Protein AF-A0A9Q3H2I8-F1 (afdb_monomer_lite)

Structure (mmCIF, N/CA/C/O backbone):
data_AF-A0A9Q3H2I8-F1
#
_entry.id   AF-A0A9Q3H2I8-F1
#
loop_
_atom_site.group_PDB
_atom_site.id
_atom_site.type_symbol
_atom_site.label_atom_id
_atom_site.label_alt_id
_atom_site.label_comp_id
_atom_site.label_asym_id
_atom_site.label_entity_id
_atom_site.label_seq_id
_atom_site.pdbx_PDB_ins_code
_atom_site.Cartn_x
_atom_site.Cartn_y
_atom_site.Cartn_z
_atom_site.occupancy
_atom_site.B_iso_or_equiv
_atom_site.auth_seq_id
_atom_site.auth_comp_id
_atom_site.auth_asym_id
_atom_site.auth_atom_id
_atom_site.pdbx_PDB_model_num
ATOM 1 N N . MET A 1 1 ? 16.530 -16.478 -16.995 1.00 40.41 1 MET A N 1
ATOM 2 C CA . MET A 1 1 ? 15.927 -17.574 -16.212 1.00 40.41 1 MET A CA 1
ATOM 3 C C . MET A 1 1 ? 14.625 -17.008 -15.691 1.00 40.41 1 MET A C 1
ATOM 5 O O . MET A 1 1 ? 14.667 -16.246 -14.736 1.00 40.41 1 MET A O 1
ATOM 9 N N . ASP A 1 2 ? 13.521 -17.253 -16.393 1.00 52.44 2 ASP A N 1
ATOM 10 C CA . ASP A 1 2 ? 12.200 -16.807 -15.948 1.00 52.44 2 ASP A CA 1
ATOM 11 C C . ASP A 1 2 ? 11.850 -17.543 -14.655 1.00 52.44 2 ASP A C 1
ATOM 13 O O . ASP A 1 2 ? 11.851 -18.777 -14.613 1.00 52.44 2 ASP A O 1
ATOM 17 N N . LEU A 1 3 ? 11.641 -16.789 -13.577 1.00 50.12 3 LEU A N 1
ATOM 18 C CA . LEU A 1 3 ? 11.225 -17.362 -12.306 1.00 50.12 3 LEU A CA 1
ATOM 19 C C . LEU A 1 3 ? 9.797 -17.912 -12.460 1.00 50.12 3 LEU A C 1
ATOM 21 O O . LEU A 1 3 ? 8.981 -17.331 -13.179 1.00 50.12 3 LEU A O 1
ATOM 25 N N . PRO A 1 4 ? 9.466 -19.049 -11.826 1.00 55.28 4 PRO A N 1
ATOM 26 C CA . PRO A 1 4 ? 8.125 -19.605 -11.922 1.00 55.28 4 PRO A CA 1
ATOM 27 C C . PRO A 1 4 ? 7.099 -18.640 -11.299 1.00 55.28 4 PRO A C 1
ATOM 29 O O . PRO A 1 4 ? 7.433 -17.925 -10.355 1.00 55.28 4 PRO A O 1
ATOM 32 N N . PRO A 1 5 ? 5.827 -18.649 -11.739 1.00 56.50 5 PRO A N 1
ATOM 33 C CA . PRO A 1 5 ? 4.784 -17.746 -11.241 1.00 56.50 5 PRO A CA 1
ATOM 34 C C . PRO A 1 5 ? 4.629 -17.727 -9.710 1.00 56.50 5 PRO A C 1
ATOM 36 O O . PRO A 1 5 ? 4.273 -16.698 -9.145 1.00 56.50 5 PRO A O 1
ATOM 39 N N . SER A 1 6 ? 4.925 -18.842 -9.027 1.00 56.75 6 SER A N 1
ATOM 40 C CA . SER A 1 6 ? 4.870 -18.914 -7.560 1.00 56.75 6 SER A CA 1
ATOM 41 C C . SER A 1 6 ? 6.025 -18.187 -6.866 1.00 56.75 6 SER A C 1
ATOM 43 O O . SER A 1 6 ? 5.863 -17.751 -5.735 1.00 56.75 6 SER A O 1
ATOM 45 N N . SER A 1 7 ? 7.166 -18.010 -7.540 1.00 58.12 7 SER A N 1
ATOM 46 C CA . SER A 1 7 ? 8.334 -17.306 -6.999 1.00 58.12 7 SER A CA 1
ATOM 47 C C . SER A 1 7 ? 8.095 -15.802 -6.876 1.00 58.12 7 SER A C 1
ATOM 49 O O . SER A 1 7 ? 8.637 -15.193 -5.962 1.00 58.12 7 SER A O 1
ATOM 51 N N . TYR A 1 8 ? 7.272 -15.201 -7.747 1.00 56.91 8 TYR A N 1
ATOM 52 C CA . TYR A 1 8 ? 6.897 -13.786 -7.614 1.00 56.91 8 TYR A CA 1
ATOM 53 C C . TYR A 1 8 ? 6.063 -13.543 -6.363 1.00 56.91 8 TYR A C 1
ATOM 55 O O . TYR A 1 8 ? 6.228 -12.516 -5.719 1.00 56.91 8 TYR A O 1
ATOM 63 N N . HIS A 1 9 ? 5.188 -14.489 -6.007 1.00 59.16 9 HIS A N 1
ATOM 64 C CA . HIS A 1 9 ? 4.403 -14.387 -4.784 1.00 59.16 9 HIS A CA 1
ATOM 65 C C . HIS A 1 9 ? 5.312 -14.416 -3.551 1.00 59.16 9 HIS A C 1
ATOM 67 O O . HIS A 1 9 ? 5.124 -13.585 -2.664 1.00 59.16 9 HIS A O 1
ATOM 73 N N . ASP A 1 10 ? 6.284 -15.326 -3.494 1.00 59.56 10 ASP A N 1
ATOM 74 C CA . ASP A 1 10 ? 7.184 -15.430 -2.339 1.00 59.56 10 ASP A CA 1
ATOM 75 C C . ASP A 1 10 ? 8.057 -14.176 -2.180 1.00 59.56 10 ASP A C 1
ATOM 77 O O . ASP A 1 10 ? 8.143 -13.632 -1.081 1.00 59.56 10 ASP A O 1
ATOM 81 N N . SER A 1 11 ? 8.594 -13.627 -3.274 1.00 62.66 11 SER A N 1
ATOM 82 C CA . SER A 1 11 ? 9.370 -12.378 -3.224 1.00 62.66 11 SER A CA 1
ATOM 83 C C . SER A 1 11 ? 8.528 -11.142 -2.881 1.00 62.66 11 SER A C 1
ATOM 85 O O . SER A 1 11 ? 9.007 -10.250 -2.184 1.00 62.66 11 SER A O 1
ATOM 87 N N . LEU A 1 12 ? 7.267 -11.070 -3.330 1.00 61.94 12 LEU A N 1
ATOM 88 C CA . LEU A 1 12 ? 6.346 -9.997 -2.923 1.00 61.94 12 LEU A CA 1
ATOM 89 C C . LEU A 1 12 ? 6.017 -10.084 -1.427 1.00 61.94 12 LEU A C 1
ATOM 91 O O . LEU A 1 12 ? 5.845 -9.066 -0.762 1.00 61.94 12 LEU A O 1
ATOM 95 N N . LYS A 1 13 ? 5.917 -11.314 -0.914 1.00 62.06 13 LYS A N 1
ATOM 96 C CA . LYS A 1 13 ? 5.562 -11.596 0.472 1.00 62.06 13 LYS A CA 1
ATOM 97 C C . LYS A 1 13 ? 6.696 -11.221 1.424 1.00 62.06 13 LYS A C 1
ATOM 99 O O . LYS A 1 13 ? 6.440 -10.508 2.382 1.00 62.06 13 LYS A O 1
ATOM 104 N N . GLU A 1 14 ? 7.943 -11.568 1.105 1.00 63.25 14 GLU A N 1
ATOM 105 C CA . GLU A 1 14 ? 9.121 -11.159 1.895 1.00 63.25 14 GLU A CA 1
ATOM 106 C C . GLU A 1 14 ? 9.299 -9.633 1.992 1.00 63.25 14 GLU A C 1
ATOM 108 O O . GLU A 1 14 ? 9.754 -9.139 3.019 1.00 63.25 14 GLU A O 1
ATOM 113 N N . LEU A 1 15 ? 8.901 -8.869 0.967 1.00 60.44 15 LEU A N 1
ATOM 114 C CA . LEU A 1 15 ? 8.962 -7.399 0.984 1.00 60.44 15 LEU A CA 1
ATOM 115 C C . LEU A 1 15 ? 7.809 -6.728 1.738 1.00 60.44 15 LEU A C 1
ATOM 117 O O . LEU A 1 15 ? 7.944 -5.588 2.184 1.00 60.44 15 LEU A O 1
ATOM 121 N N . TRP A 1 16 ? 6.681 -7.415 1.900 1.00 59.12 16 TRP A N 1
ATOM 122 C CA . TRP A 1 16 ? 5.543 -6.924 2.678 1.00 59.12 16 TRP A CA 1
ATOM 123 C C . TRP A 1 16 ? 5.487 -7.478 4.104 1.00 59.12 16 TRP A C 1
ATOM 125 O O . TRP A 1 16 ? 4.799 -6.876 4.929 1.00 59.12 16 TRP A O 1
ATOM 135 N N . ASP A 1 17 ? 6.248 -8.529 4.414 1.00 60.75 17 ASP A N 1
ATOM 136 C CA . ASP A 1 17 ? 6.364 -9.149 5.742 1.00 60.75 17 ASP A CA 1
ATOM 137 C C . ASP A 1 17 ? 7.436 -8.491 6.640 1.00 60.75 17 ASP A C 1
ATOM 139 O O . ASP A 1 17 ? 7.704 -8.981 7.737 1.00 60.75 17 ASP A O 1
ATOM 143 N N . GLU A 1 18 ? 8.026 -7.353 6.243 1.00 62.81 18 GLU A N 1
ATOM 144 C CA . GLU A 1 18 ? 8.757 -6.506 7.196 1.00 62.81 18 GLU A CA 1
ATOM 145 C C . GLU A 1 18 ? 7.794 -6.083 8.322 1.00 62.81 18 GLU A C 1
ATOM 147 O O . GLU A 1 18 ? 6.770 -5.436 8.050 1.00 62.81 18 GLU A O 1
ATOM 152 N N . GLU A 1 19 ? 8.109 -6.508 9.556 1.00 63.94 19 GLU A N 1
ATOM 153 C CA . GLU A 1 19 ? 7.300 -6.280 10.758 1.00 63.94 19 GLU A CA 1
ATOM 154 C C . GLU A 1 19 ? 6.954 -4.793 10.883 1.00 63.94 19 GLU A C 1
ATOM 156 O O . GLU A 1 19 ? 7.823 -3.930 10.997 1.00 63.94 19 GLU A O 1
ATOM 161 N N . GLU A 1 20 ? 5.659 -4.501 10.807 1.00 65.12 20 GLU A N 1
ATOM 162 C CA . GLU A 1 20 ? 5.129 -3.149 10.909 1.00 65.12 20 GLU A CA 1
ATOM 163 C C . GLU A 1 20 ? 5.234 -2.688 12.369 1.00 65.12 20 GLU A C 1
ATOM 165 O O . GLU A 1 20 ? 4.824 -3.408 13.285 1.00 65.12 20 GLU A O 1
ATOM 170 N N . GLU A 1 21 ? 5.820 -1.509 12.605 1.00 73.81 21 GLU A N 1
ATOM 171 C CA . GLU A 1 21 ? 6.007 -1.023 13.971 1.00 73.81 21 GLU A CA 1
ATOM 172 C C . GLU A 1 21 ? 4.640 -0.804 14.644 1.00 73.81 21 GLU A C 1
ATOM 174 O O . GLU A 1 21 ? 3.771 -0.123 14.088 1.00 73.81 21 GLU A O 1
ATOM 179 N N . PRO A 1 22 ? 4.427 -1.324 15.867 1.00 76.19 22 PRO A N 1
ATOM 180 C CA . PRO A 1 22 ? 3.120 -1.282 16.524 1.00 76.19 22 PRO A CA 1
ATOM 181 C C . PRO A 1 22 ? 2.607 0.151 16.753 1.00 76.19 22 PRO A C 1
ATOM 183 O O . PRO A 1 22 ? 1.396 0.377 16.786 1.00 76.19 22 PRO A O 1
ATOM 186 N N . GLU A 1 23 ? 3.513 1.127 16.867 1.00 82.88 23 GLU A N 1
ATOM 187 C CA . GLU A 1 23 ? 3.190 2.551 17.016 1.00 82.88 23 GLU A CA 1
ATOM 188 C C . GLU A 1 23 ? 2.602 3.168 15.730 1.00 82.88 23 GLU A C 1
ATOM 190 O O . GLU A 1 23 ? 1.680 3.994 15.790 1.00 82.88 23 GLU A O 1
ATOM 195 N N . GLU A 1 24 ? 3.083 2.745 14.553 1.00 85.25 24 GLU A N 1
ATOM 196 C CA . GLU A 1 24 ? 2.554 3.184 13.255 1.00 85.25 24 GLU A CA 1
ATOM 197 C C . GLU A 1 24 ? 1.130 2.645 13.063 1.00 85.25 24 GLU A C 1
ATOM 199 O O . GLU A 1 24 ? 0.219 3.406 12.725 1.00 85.25 24 GLU A O 1
ATOM 204 N N . ILE A 1 25 ? 0.901 1.370 13.393 1.00 87.12 25 ILE A N 1
ATOM 205 C CA . ILE A 1 25 ? -0.415 0.719 13.285 1.00 87.12 25 ILE A CA 1
ATOM 206 C C . ILE A 1 25 ? -1.456 1.434 14.151 1.00 87.12 25 ILE A C 1
ATOM 208 O O . ILE A 1 25 ? -2.550 1.746 13.672 1.00 87.12 25 ILE A O 1
ATOM 212 N N . GLU A 1 26 ? -1.133 1.741 15.412 1.00 90.75 26 GLU A N 1
ATOM 213 C CA . GLU A 1 26 ? -2.069 2.432 16.309 1.00 90.75 26 GLU A CA 1
ATOM 214 C C . GLU A 1 26 ? -2.441 3.823 15.771 1.00 90.75 26 GLU A C 1
ATOM 216 O O . GLU A 1 26 ? -3.592 4.265 15.872 1.00 90.75 26 GLU A O 1
ATOM 221 N N . THR A 1 27 ? -1.475 4.514 15.167 1.00 92.12 27 THR A N 1
ATOM 222 C CA . THR A 1 27 ? -1.694 5.819 14.537 1.00 92.12 27 THR A CA 1
ATOM 223 C C . THR A 1 27 ? -2.584 5.687 13.303 1.00 92.12 27 THR A C 1
ATOM 225 O O . THR A 1 27 ? -3.556 6.434 13.158 1.00 92.12 27 THR A O 1
ATOM 228 N N . LEU A 1 28 ? -2.320 4.704 12.443 1.00 92.88 28 LEU A N 1
ATOM 229 C CA . LEU A 1 28 ? -3.097 4.461 11.230 1.00 92.88 28 LEU A CA 1
ATOM 230 C C . LEU A 1 28 ? -4.542 4.056 11.542 1.00 92.88 28 LEU A C 1
ATOM 232 O O . LEU A 1 28 ? -5.452 4.556 10.885 1.00 92.88 28 LEU A O 1
ATOM 236 N N . MET A 1 29 ? -4.801 3.263 12.586 1.00 93.38 29 MET A N 1
ATOM 237 C CA . MET A 1 29 ? -6.171 2.912 13.000 1.00 93.38 29 MET A CA 1
ATOM 238 C C . MET A 1 29 ? -7.029 4.132 13.376 1.00 93.38 29 MET A C 1
ATOM 240 O O . MET A 1 29 ? -8.254 4.076 13.250 1.00 93.38 29 MET A O 1
ATOM 244 N N . LYS A 1 30 ? -6.407 5.233 13.823 1.00 95.25 30 LYS A N 1
ATOM 245 C CA . LYS A 1 30 ? -7.099 6.486 14.182 1.00 95.25 30 LYS A CA 1
ATOM 246 C C . LYS A 1 30 ? -7.431 7.352 12.962 1.00 95.25 30 LYS A C 1
ATOM 248 O O . LYS A 1 30 ? -8.381 8.129 13.022 1.00 95.25 30 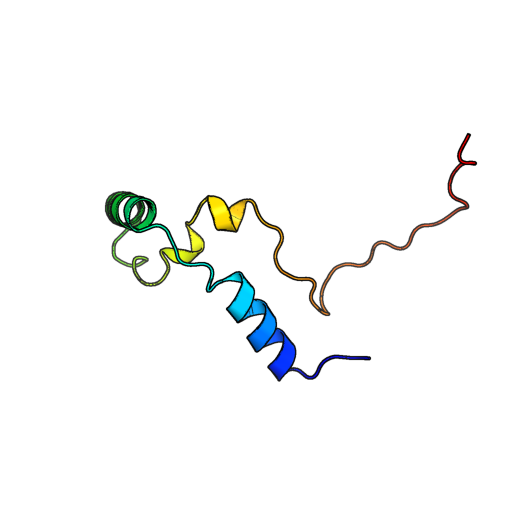LYS A O 1
ATOM 253 N N . VAL A 1 31 ? -6.652 7.243 11.884 1.00 95.19 31 VAL A N 1
ATOM 254 C CA . VAL A 1 31 ? -6.760 8.103 10.689 1.00 95.19 31 VAL A CA 1
ATOM 255 C C . VAL A 1 31 ? -7.490 7.397 9.547 1.00 95.19 31 VAL A C 1
ATOM 257 O O . VAL A 1 31 ? -8.298 8.007 8.845 1.00 95.19 31 VAL A O 1
ATOM 260 N N . VAL A 1 32 ? -7.220 6.107 9.359 1.00 94.56 32 VAL A N 1
ATOM 261 C CA . VAL A 1 32 ? -7.788 5.291 8.288 1.00 94.56 32 VAL A CA 1
ATOM 262 C C . VAL A 1 32 ? -9.212 4.868 8.670 1.00 94.56 32 VAL A C 1
ATOM 264 O O . VAL A 1 32 ? -9.429 4.379 9.783 1.00 94.56 32 VAL A O 1
ATOM 267 N N . PRO A 1 33 ? -10.204 5.011 7.769 1.00 97.00 33 PRO A N 1
ATOM 268 C CA . PRO A 1 33 ? -11.558 4.537 8.028 1.00 97.00 33 PRO A CA 1
ATOM 269 C C . PRO A 1 33 ? -11.595 3.040 8.352 1.00 97.00 33 PRO A C 1
ATOM 271 O O . PRO A 1 33 ? -10.889 2.247 7.730 1.00 97.00 33 PRO A O 1
ATOM 274 N N . SER A 1 34 ? -12.489 2.638 9.261 1.00 95.81 34 SER A N 1
ATOM 275 C CA . SER A 1 34 ? -12.587 1.250 9.744 1.00 95.81 34 SER A CA 1
ATOM 276 C C . SER A 1 34 ? -12.801 0.211 8.641 1.00 95.81 34 SER A C 1
ATOM 278 O O . SER A 1 34 ? -12.299 -0.905 8.741 1.00 95.81 34 SER A O 1
ATOM 280 N N . ALA A 1 35 ? -13.476 0.585 7.550 1.00 96.88 35 ALA A N 1
ATOM 281 C CA . ALA A 1 35 ? -13.655 -0.271 6.376 1.00 96.88 35 ALA A CA 1
ATOM 282 C C . ALA A 1 35 ? -12.327 -0.723 5.735 1.00 96.88 35 ALA A C 1
ATOM 284 O O . ALA A 1 35 ? -12.297 -1.739 5.044 1.00 96.88 35 ALA A O 1
ATOM 285 N N . TYR A 1 36 ? -11.235 0.009 5.975 1.00 94.56 36 TYR A N 1
ATOM 286 C CA . TYR A 1 36 ? -9.913 -0.260 5.415 1.00 94.56 36 TYR A CA 1
ATOM 287 C C . TYR A 1 36 ? -8.904 -0.776 6.446 1.00 94.56 36 TYR A C 1
ATOM 289 O O . TYR A 1 36 ? -7.734 -0.931 6.111 1.00 94.56 36 TYR A O 1
ATOM 297 N N . HIS A 1 37 ? -9.318 -1.092 7.679 1.00 93.38 37 HIS A N 1
ATOM 298 C CA . HIS A 1 37 ? -8.395 -1.590 8.712 1.00 93.38 37 HIS A CA 1
ATOM 299 C C . HIS A 1 37 ? -7.753 -2.946 8.363 1.00 93.38 37 HIS A C 1
ATOM 301 O O . HIS A 1 37 ? -6.672 -3.256 8.844 1.00 93.38 37 HIS A O 1
ATOM 307 N N . ASN A 1 38 ? -8.350 -3.724 7.454 1.00 93.25 38 ASN A N 1
ATOM 308 C CA . ASN A 1 38 ? -7.722 -4.940 6.914 1.00 93.25 38 ASN A CA 1
ATOM 309 C C . ASN A 1 38 ? -6.578 -4.651 5.925 1.00 93.25 38 ASN A C 1
ATOM 311 O O . ASN A 1 38 ? -5.882 -5.571 5.509 1.00 93.25 38 ASN A O 1
ATOM 315 N N . TYR A 1 39 ? -6.407 -3.391 5.526 1.00 90.25 39 TYR A N 1
ATOM 316 C CA . TYR A 1 39 ? -5.412 -2.943 4.558 1.00 90.25 39 TYR A CA 1
ATOM 317 C C . TYR A 1 39 ? -4.453 -1.912 5.162 1.00 90.25 39 TYR A C 1
ATOM 319 O O . TYR A 1 39 ? -3.824 -1.184 4.409 1.00 90.25 39 TYR A O 1
ATOM 327 N N . LEU A 1 40 ? -4.316 -1.813 6.492 1.00 89.38 40 LEU A N 1
ATOM 328 C CA . LEU A 1 40 ? -3.432 -0.806 7.115 1.00 89.38 40 LEU A CA 1
ATOM 329 C C . LEU A 1 40 ? -2.001 -0.859 6.570 1.00 89.38 40 LEU A C 1
ATOM 331 O O . LEU A 1 40 ? -1.418 0.192 6.334 1.00 89.38 40 LEU A O 1
ATOM 335 N N . VAL A 1 41 ? -1.527 -2.058 6.221 1.00 84.88 41 VAL A N 1
ATOM 336 C CA . VAL A 1 41 ? -0.219 -2.289 5.596 1.00 84.88 41 VAL A CA 1
ATOM 337 C C . VAL A 1 41 ? 0.028 -1.459 4.328 1.00 84.88 41 VAL A C 1
ATOM 339 O O . VAL A 1 41 ? 1.171 -1.108 4.043 1.00 84.88 41 VAL A O 1
ATOM 342 N N . VAL A 1 42 ? -1.016 -1.101 3.562 1.00 86.94 42 VAL A N 1
ATOM 343 C CA . VAL A 1 42 ? -0.854 -0.267 2.351 1.00 86.94 42 VAL A CA 1
ATOM 344 C C . VAL A 1 42 ? -0.688 1.219 2.670 1.00 86.94 42 VAL A C 1
ATOM 346 O O . VAL A 1 42 ? -0.346 2.000 1.787 1.00 86.94 42 VAL A O 1
ATOM 349 N N . PHE A 1 43 ? -0.951 1.614 3.916 1.00 89.56 43 PHE A N 1
ATOM 350 C CA . PHE A 1 43 ? -0.809 2.982 4.406 1.00 89.56 43 PH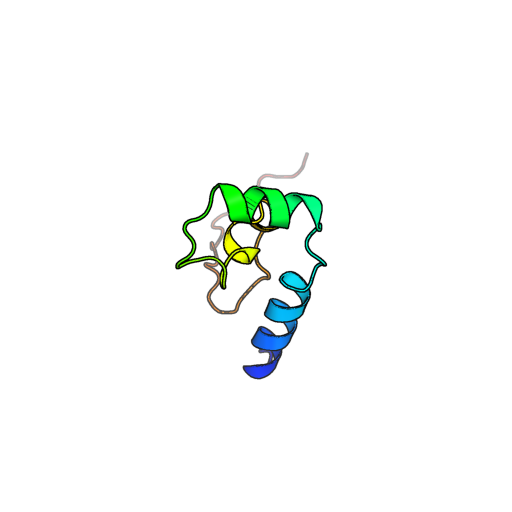E A CA 1
ATOM 351 C C . PHE A 1 43 ? 0.500 3.206 5.175 1.00 89.56 43 PHE A C 1
ATOM 353 O O . PHE A 1 43 ? 0.747 4.340 5.586 1.00 89.56 43 PHE A O 1
ATOM 360 N N . SER A 1 44 ? 1.340 2.176 5.351 1.00 86.00 44 SER A N 1
ATOM 361 C CA . SER A 1 44 ? 2.659 2.337 5.972 1.00 86.00 44 SER A CA 1
ATOM 362 C C . SER A 1 44 ? 3.527 3.277 5.142 1.00 86.00 44 SER A C 1
ATOM 364 O O . SER A 1 44 ? 3.758 3.071 3.943 1.00 86.00 44 SER A O 1
ATOM 366 N N . LYS A 1 45 ? 4.049 4.314 5.796 1.00 85.44 45 LYS A N 1
ATOM 367 C CA . LYS A 1 45 ? 4.907 5.306 5.148 1.00 85.44 45 LYS A CA 1
ATOM 368 C C . LYS A 1 45 ? 6.245 4.691 4.753 1.00 85.44 45 LYS A C 1
ATOM 370 O O . LYS A 1 45 ? 6.737 4.947 3.658 1.00 85.44 45 LYS A O 1
ATOM 375 N N . VAL A 1 46 ? 6.807 3.860 5.627 1.00 83.06 46 VAL A N 1
ATOM 376 C CA . VAL A 1 46 ? 8.102 3.204 5.404 1.00 83.06 46 VAL A CA 1
ATOM 377 C C . VAL A 1 46 ? 8.049 2.315 4.164 1.00 83.06 46 VAL A C 1
ATOM 379 O O . VAL A 1 46 ? 8.960 2.357 3.337 1.00 83.06 46 VAL A O 1
ATOM 382 N N . LYS A 1 47 ? 6.965 1.548 3.993 1.00 81.00 47 LYS A N 1
ATOM 383 C CA . LYS A 1 47 ? 6.776 0.693 2.811 1.00 81.00 47 LYS A CA 1
ATOM 384 C C . LYS A 1 47 ? 6.527 1.515 1.547 1.00 81.00 47 LYS A C 1
ATOM 386 O O . LYS A 1 47 ? 7.058 1.169 0.497 1.00 81.00 47 LYS A O 1
ATOM 391 N N . ALA A 1 48 ? 5.790 2.622 1.645 1.00 86.25 48 ALA A N 1
ATOM 392 C CA . ALA A 1 48 ? 5.519 3.503 0.507 1.00 86.25 48 ALA A CA 1
ATOM 393 C C . ALA A 1 48 ? 6.774 4.207 -0.049 1.00 86.25 48 ALA A C 1
ATOM 395 O O . ALA A 1 48 ? 6.810 4.546 -1.230 1.00 86.25 48 ALA A O 1
ATOM 396 N N . GLU A 1 49 ? 7.800 4.427 0.776 1.00 87.62 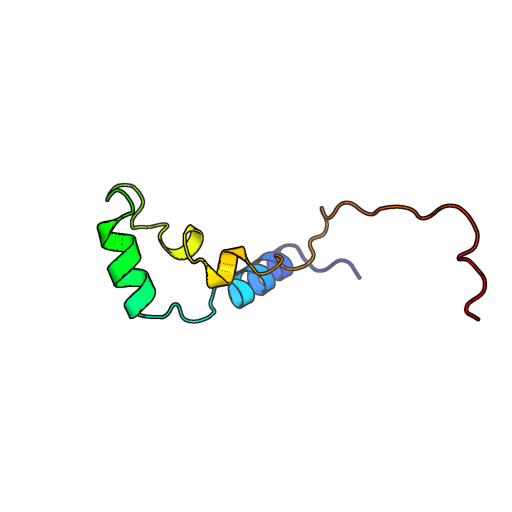49 GLU A N 1
ATOM 397 C CA . GLU A 1 49 ? 9.075 5.024 0.349 1.00 87.62 49 GLU A CA 1
ATOM 398 C C . GLU A 1 49 ? 10.030 4.014 -0.318 1.00 87.62 49 GLU A C 1
ATOM 400 O O . GLU A 1 49 ? 11.042 4.413 -0.901 1.00 87.62 49 GLU A O 1
ATOM 405 N N . LYS A 1 50 ? 9.719 2.713 -0.275 1.00 83.69 50 LYS A N 1
ATOM 406 C CA . LYS A 1 50 ? 10.518 1.657 -0.907 1.00 83.69 50 LYS A CA 1
ATOM 407 C C . LYS A 1 50 ? 9.955 1.302 -2.280 1.00 83.69 50 LYS A C 1
ATOM 409 O O . LYS A 1 50 ? 8.745 1.227 -2.480 1.00 83.69 50 LYS A O 1
ATOM 414 N N . LEU A 1 51 ? 10.849 1.039 -3.235 1.00 82.94 51 LEU A N 1
ATOM 415 C CA . LEU A 1 51 ? 10.431 0.468 -4.510 1.00 82.94 51 LEU A CA 1
ATOM 416 C C . LEU A 1 51 ? 9.943 -0.969 -4.285 1.00 82.94 51 LEU A C 1
ATOM 418 O O . LEU A 1 51 ? 10.584 -1.712 -3.533 1.00 82.94 51 LEU A O 1
ATOM 422 N N . PRO A 1 52 ? 8.841 -1.380 -4.938 1.00 79.62 52 PRO A N 1
ATOM 423 C CA . PRO A 1 52 ? 8.472 -2.784 -4.967 1.00 79.62 52 PRO A CA 1
ATOM 424 C C . PRO A 1 52 ? 9.598 -3.607 -5.616 1.00 79.62 52 PRO A C 1
ATOM 426 O O . PRO A 1 52 ? 10.411 -3.064 -6.373 1.00 79.62 52 PRO A O 1
ATOM 429 N N . PRO A 1 53 ? 9.660 -4.918 -5.337 1.00 81.06 53 PRO A N 1
ATOM 430 C CA . PRO A 1 53 ? 10.613 -5.786 -6.014 1.00 81.06 53 PRO A CA 1
ATOM 431 C C . PRO A 1 53 ? 10.397 -5.740 -7.522 1.00 81.06 53 PRO A C 1
ATOM 433 O O . PRO A 1 53 ? 9.263 -5.624 -7.992 1.00 81.06 53 PRO A O 1
ATOM 436 N N . HIS A 1 54 ? 11.491 -5.911 -8.263 1.00 83.19 54 HIS A N 1
ATOM 437 C CA . HIS A 1 54 ? 11.425 -6.056 -9.708 1.00 83.19 54 HIS A CA 1
ATOM 438 C C . HIS A 1 54 ? 10.455 -7.175 -10.105 1.00 83.19 54 HIS A C 1
ATOM 440 O O . HIS A 1 54 ? 10.499 -8.280 -9.552 1.00 83.19 54 HIS A O 1
ATOM 446 N N . CYS A 1 55 ? 9.602 -6.904 -11.087 1.00 78.00 55 CYS A N 1
ATOM 447 C CA . CYS A 1 55 ? 8.648 -7.866 -11.619 1.00 78.00 55 CYS A CA 1
ATOM 448 C C . CYS A 1 55 ? 8.795 -8.031 -13.137 1.00 78.00 55 CYS A C 1
ATOM 450 O O . CYS A 1 55 ? 9.389 -7.211 -13.832 1.00 78.00 55 CYS A O 1
ATOM 452 N 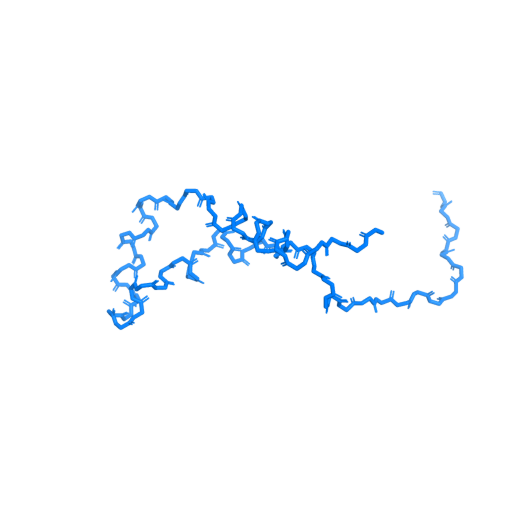N . THR A 1 56 ? 8.244 -9.115 -13.683 1.00 82.94 56 THR A N 1
ATOM 453 C CA . THR A 1 56 ? 8.284 -9.392 -15.135 1.00 82.94 56 THR A CA 1
ATOM 454 C C . THR A 1 56 ? 7.546 -8.375 -15.985 1.00 82.94 56 THR A C 1
ATOM 456 O O . THR A 1 56 ? 7.756 -8.327 -17.193 1.00 82.94 56 THR A O 1
ATOM 459 N N . CYS A 1 57 ? 6.677 -7.586 -15.363 1.00 82.69 57 CYS A N 1
ATOM 460 C CA . CYS A 1 57 ? 5.912 -6.537 -16.015 1.00 82.69 57 CYS A CA 1
ATOM 461 C C . CYS A 1 57 ? 6.578 -5.161 -15.888 1.00 82.69 57 CYS A C 1
ATOM 463 O O . CYS A 1 57 ? 5.970 -4.169 -16.289 1.00 82.69 57 CYS A O 1
ATOM 465 N N . ASP A 1 58 ? 7.785 -5.076 -15.323 1.00 85.69 58 ASP A N 1
ATOM 466 C CA . ASP A 1 58 ? 8.494 -3.808 -15.219 1.00 85.69 58 ASP A CA 1
ATOM 467 C C . ASP A 1 58 ? 8.751 -3.221 -16.605 1.00 85.69 58 ASP A C 1
ATOM 469 O O . ASP A 1 58 ? 9.191 -3.900 -17.537 1.00 85.69 58 ASP A O 1
ATOM 473 N N . HIS A 1 59 ? 8.498 -1.921 -16.734 1.00 85.06 59 HIS A N 1
ATOM 474 C CA . HIS A 1 59 ? 8.788 -1.211 -17.966 1.00 85.06 59 HIS A CA 1
ATOM 475 C C . HIS A 1 59 ? 10.303 -1.083 -18.142 1.00 85.06 59 HIS A C 1
ATOM 477 O O . HIS A 1 59 ? 10.974 -0.370 -17.396 1.00 85.06 59 HIS A O 1
ATOM 483 N N . HIS A 1 60 ? 10.837 -1.760 -19.157 1.00 85.31 60 HIS A N 1
ATOM 484 C CA . HIS A 1 60 ? 12.217 -1.584 -19.583 1.00 85.31 60 HIS A CA 1
ATOM 485 C C . HIS A 1 60 ? 12.339 -0.333 -20.460 1.00 85.31 60 HIS A C 1
ATOM 487 O O . HIS A 1 60 ? 11.572 -0.155 -21.406 1.00 85.31 60 HIS A O 1
ATOM 493 N N . ILE A 1 61 ? 13.308 0.528 -20.150 1.00 85.44 61 ILE A N 1
ATOM 494 C CA . ILE A 1 61 ? 13.671 1.664 -21.000 1.00 85.44 61 ILE A CA 1
ATOM 495 C C . ILE A 1 61 ? 14.889 1.243 -21.815 1.00 85.44 61 ILE A C 1
ATOM 497 O O . ILE A 1 61 ? 15.974 1.064 -21.262 1.00 85.44 61 ILE A O 1
ATOM 501 N N . GLU A 1 62 ? 14.703 1.096 -23.123 1.00 86.31 62 GLU A N 1
ATOM 502 C CA . GLU A 1 62 ? 15.807 0.870 -24.051 1.00 86.31 62 GLU A CA 1
ATOM 503 C C . GLU A 1 62 ? 16.626 2.160 -24.178 1.00 86.31 62 GLU A C 1
ATOM 505 O O . GLU A 1 62 ? 16.093 3.233 -24.467 1.00 86.31 62 GLU A O 1
ATOM 510 N N . LEU A 1 63 ? 17.929 2.071 -23.919 1.00 85.56 63 LEU A N 1
ATOM 511 C CA . LEU A 1 63 ? 18.844 3.195 -24.090 1.00 85.56 63 LEU A CA 1
ATOM 512 C C . LEU A 1 63 ? 19.368 3.199 -25.531 1.00 85.56 63 LEU A C 1
ATOM 514 O O . LEU A 1 63 ? 19.951 2.212 -25.978 1.00 85.56 63 LEU A O 1
ATOM 518 N N . GLU A 1 64 ? 19.207 4.317 -26.239 1.00 85.31 64 GLU A N 1
ATOM 519 C CA . GLU A 1 64 ? 19.781 4.525 -27.573 1.00 85.31 64 GLU A CA 1
ATOM 520 C C . GLU A 1 64 ? 21.024 5.431 -27.516 1.00 85.31 64 GLU A C 1
ATOM 522 O O . GLU A 1 64 ? 21.045 6.449 -26.824 1.00 85.31 64 GLU A O 1
ATOM 527 N N . GLY A 1 65 ? 22.057 5.080 -28.292 1.00 81.94 65 GLY A N 1
ATOM 528 C CA . GLY A 1 65 ? 23.333 5.807 -28.362 1.00 81.94 65 GLY A CA 1
ATOM 529 C C . GLY A 1 65 ? 24.434 5.225 -27.466 1.00 81.94 65 GLY A C 1
ATOM 530 O O . GLY A 1 65 ? 24.188 4.372 -26.617 1.00 81.94 65 GLY A O 1
ATOM 531 N N . SER A 1 66 ? 25.687 5.653 -27.670 1.00 78.12 66 SER A N 1
ATOM 532 C CA . SER A 1 66 ? 26.764 5.309 -26.733 1.00 78.12 66 SER A CA 1
ATOM 533 C C . SER A 1 66 ? 26.649 6.184 -25.483 1.00 78.12 66 SER A C 1
ATOM 535 O O . SER A 1 66 ? 26.450 7.395 -25.639 1.00 78.12 66 SER A O 1
ATOM 537 N N . PRO A 1 67 ? 26.835 5.641 -24.264 1.00 76.44 67 PRO A N 1
ATOM 538 C CA . PRO A 1 67 ? 26.983 6.485 -23.086 1.00 76.44 67 PRO A CA 1
ATOM 539 C C . PRO A 1 67 ? 28.129 7.483 -23.323 1.00 76.44 67 PRO A C 1
ATOM 541 O O . PRO A 1 67 ? 29.088 7.152 -24.033 1.00 76.44 67 PRO A O 1
ATOM 544 N N . PRO A 1 68 ? 28.039 8.712 -22.786 1.00 78.19 68 PRO A N 1
ATOM 545 C CA . PRO A 1 68 ? 29.138 9.661 -22.888 1.00 78.19 68 PRO A CA 1
ATOM 546 C C . PRO A 1 68 ? 30.419 9.027 -22.318 1.00 78.19 68 PRO A C 1
ATOM 548 O O . PRO A 1 68 ? 30.325 8.223 -21.384 1.00 78.19 68 PRO A O 1
ATOM 551 N N . PRO A 1 69 ? 31.607 9.350 -22.867 1.00 79.44 69 PRO A N 1
ATOM 552 C CA . PRO A 1 69 ? 32.865 8.885 -22.301 1.00 79.44 69 PRO A CA 1
ATOM 553 C C . PRO A 1 69 ? 32.907 9.242 -20.816 1.00 79.44 69 PRO A C 1
ATOM 555 O O . PRO A 1 69 ? 32.649 10.388 -20.451 1.00 79.44 69 PRO A O 1
ATOM 558 N N . VAL A 1 70 ? 33.182 8.251 -19.973 1.00 79.25 70 VAL A N 1
ATOM 559 C CA . VAL A 1 70 ? 33.432 8.486 -18.551 1.00 79.25 70 VAL A CA 1
ATOM 560 C C . VAL A 1 70 ? 34.809 9.143 -18.472 1.00 79.25 70 VAL A C 1
ATOM 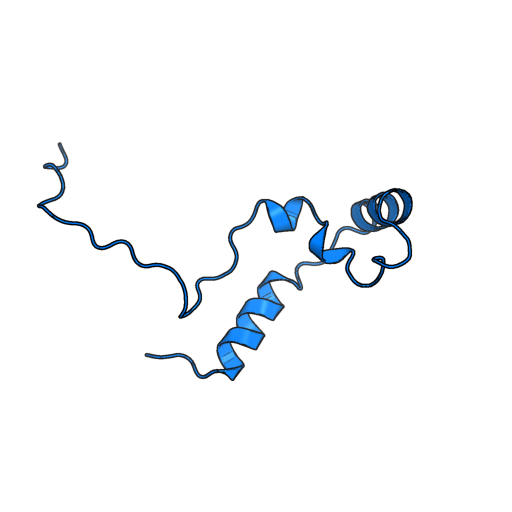562 O O . VAL A 1 70 ? 35.790 8.520 -18.883 1.00 79.25 70 VAL A O 1
ATOM 565 N N . GLU A 1 71 ? 34.857 10.412 -18.067 1.00 63.06 71 GLU A N 1
ATOM 566 C CA . GLU A 1 71 ? 36.104 11.159 -17.844 1.00 63.06 71 GLU A CA 1
ATOM 567 C C . GLU A 1 71 ? 36.750 10.776 -16.505 1.00 63.06 71 GLU A C 1
ATOM 569 O O . GLU A 1 71 ? 35.996 10.552 -15.526 1.00 63.06 71 GLU A O 1
#

Rad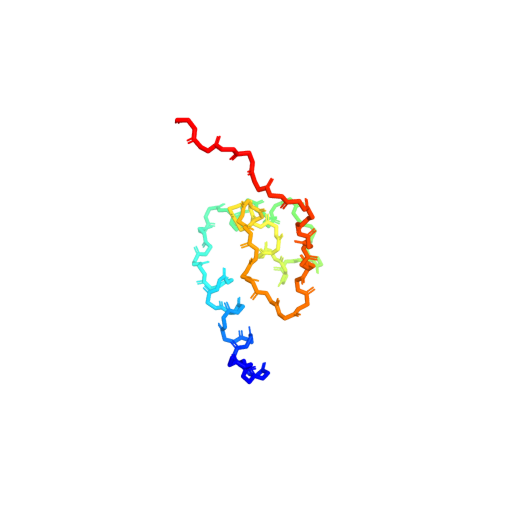ius of gyration: 18.4 Å; chains: 1; bounding box: 50×31×45 Å

Sequence (71 aa):
MDLPPSSYHDSLKELWDEEEEPEEIETLMKVVPSAYHNYLVVFSKVKAEKLPPHCTCDHHIELEGSPPPVE

Secondary structure (DSSP, 8-state):
-PPPHHHHHHHHHHHH-SPPPHHHHHHHHHHS-GGGGGGGGGG-HHHHTSPPPP-TT----PPPSPPPP--

pLDDT: mean 77.99, std 13.85, range [40.41, 97.0]

Organism: NCBI:txid1389203

Foldseek 3Di:
DDDPPVVLVVLQCVLLPPDDDVVQLVVLVVVPDPVCNVPSSVVDPVSVVDDGDDDPPDDDDDDDDDDPDDD